Protein AF-A0A8W8JZ95-F1 (afdb_monomer_lite)

Sequence (164 aa):
MESDRNSLSGTKTFNKPSLALKASQLLKKVADLKKGLAIRKKDIEAKEAASKFVDLYRNEFTYAISRIAHQSQQERKFNKKEIFPITSDLSKLTKYLNSDMAHCIEHLQQKATLATWMHLAEVTLSRLICFNKCRSNEPAMMLVTEFKSRPSWERANQSCGCVF

Secondary structure (DSSP, 8-state):
-----B-TTSPBPPSSHHHHHHHHHHHHHHHHHHHHHHHHHT-HHHHHHHHHHHHHIIIIIIIIIIHHHHHHHHHHHHHS---PPPHHHHHHHHHHHHHHHHHHHHHHHH---HHHHHHHHHHHHHHHHHHHT--TTSGGG--HHHHHHPPPHHHHHHHS----

Radius of gyration: 26.76 Å; chains: 1; bounding box: 60×46×69 Å

Structure (mmCIF, N/CA/C/O backbone):
data_AF-A0A8W8JZ95-F1
#
_entry.id   AF-A0A8W8JZ95-F1
#
loop_
_atom_site.group_PDB
_atom_site.id
_atom_site.type_symbol
_atom_site.label_atom_id
_atom_site.label_alt_id
_atom_site.label_comp_id
_atom_site.label_asym_id
_atom_site.label_entity_id
_atom_site.label_seq_id
_atom_site.pdbx_PDB_ins_code
_atom_site.Cartn_x
_atom_site.Cartn_y
_atom_site.Cartn_z
_atom_site.occupancy
_atom_site.B_iso_or_equiv
_atom_site.auth_seq_id
_atom_site.auth_comp_id
_atom_site.auth_asym_id
_atom_site.auth_atom_id
_atom_site.pdbx_PDB_model_num
ATOM 1 N N . MET A 1 1 ? -14.647 -27.308 7.807 1.00 32.34 1 MET A N 1
ATOM 2 C CA . MET A 1 1 ? -13.711 -27.482 8.935 1.00 32.34 1 MET A CA 1
ATOM 3 C C . MET A 1 1 ? -12.586 -26.481 8.738 1.00 32.34 1 MET A C 1
ATOM 5 O O . MET A 1 1 ? -11.758 -26.674 7.859 1.00 32.34 1 MET A O 1
ATOM 9 N N . GLU A 1 2 ? -12.655 -25.348 9.438 1.00 39.81 2 GLU A N 1
ATOM 10 C CA . GLU A 1 2 ? -11.646 -24.284 9.374 1.00 39.81 2 GLU A CA 1
ATOM 11 C C . GLU A 1 2 ? -10.389 -24.824 10.072 1.00 39.81 2 GLU A C 1
ATOM 13 O O . GLU A 1 2 ? -10.378 -25.005 11.286 1.00 39.81 2 GLU A O 1
ATOM 18 N N . SER A 1 3 ? -9.362 -25.200 9.310 1.00 41.50 3 SER A N 1
ATOM 19 C CA . SER A 1 3 ? -8.075 -25.577 9.889 1.00 41.50 3 SER A CA 1
ATOM 20 C C . SER A 1 3 ? -7.462 -24.317 10.499 1.00 41.50 3 SER A C 1
ATOM 22 O O . SER A 1 3 ? -6.931 -23.477 9.761 1.00 41.50 3 SER A O 1
ATOM 24 N N . ASP A 1 4 ? -7.589 -24.161 11.8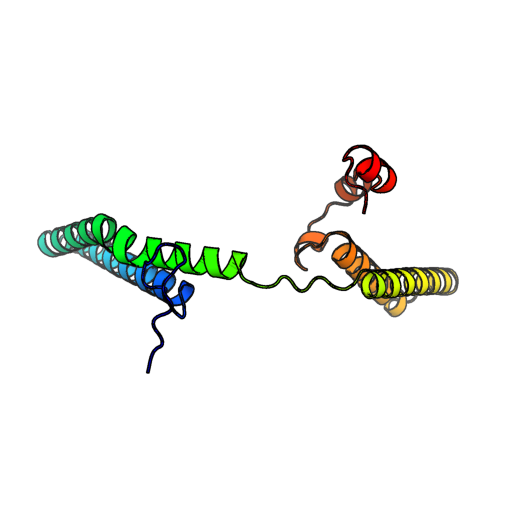16 1.00 48.84 4 ASP A N 1
ATOM 25 C CA . ASP A 1 4 ? -6.976 -23.084 12.589 1.00 48.84 4 ASP A CA 1
ATOM 26 C C . ASP A 1 4 ? -5.462 -23.098 12.335 1.00 48.84 4 ASP A C 1
ATOM 28 O O . ASP A 1 4 ? -4.706 -23.897 12.886 1.00 48.84 4 ASP A O 1
ATOM 32 N N . ARG A 1 5 ? -5.007 -22.231 11.424 1.00 59.00 5 ARG A N 1
ATOM 33 C CA . ARG A 1 5 ? -3.581 -22.010 11.201 1.00 59.00 5 ARG A CA 1
ATOM 34 C C . ARG A 1 5 ? -3.076 -21.204 12.388 1.00 59.00 5 ARG A C 1
ATOM 36 O O . ARG A 1 5 ? -3.360 -20.011 12.495 1.00 59.00 5 ARG A O 1
ATOM 43 N N . ASN A 1 6 ? -2.361 -21.858 13.290 1.00 61.94 6 ASN A N 1
ATOM 44 C CA . ASN A 1 6 ? -1.642 -21.169 14.350 1.00 61.94 6 ASN A CA 1
ATOM 45 C C . ASN A 1 6 ? -0.437 -20.433 13.752 1.00 61.94 6 ASN A C 1
ATOM 47 O O . ASN A 1 6 ? 0.190 -20.906 12.803 1.00 61.94 6 ASN A O 1
ATOM 51 N N . SER A 1 7 ? -0.159 -19.247 14.282 1.00 65.81 7 SER A N 1
ATOM 52 C CA . SER A 1 7 ? 1.015 -18.454 13.940 1.00 65.81 7 SER A CA 1
ATOM 53 C C . SER A 1 7 ? 2.274 -19.148 14.451 1.00 65.81 7 SER A C 1
ATOM 55 O O . SER A 1 7 ? 2.210 -20.036 15.307 1.00 65.81 7 SER A O 1
ATOM 57 N N . LEU A 1 8 ? 3.441 -18.695 13.994 1.00 63.78 8 LEU A N 1
ATOM 58 C CA . LEU A 1 8 ? 4.726 -19.171 14.522 1.00 63.78 8 LEU A CA 1
ATOM 59 C C . LEU A 1 8 ? 4.879 -18.895 16.031 1.00 63.78 8 LEU A C 1
ATOM 61 O O . LEU A 1 8 ? 5.662 -19.565 16.696 1.00 63.78 8 LEU A O 1
ATOM 65 N N . SER A 1 9 ? 4.112 -17.946 16.582 1.00 66.38 9 SER A N 1
ATOM 66 C CA . SE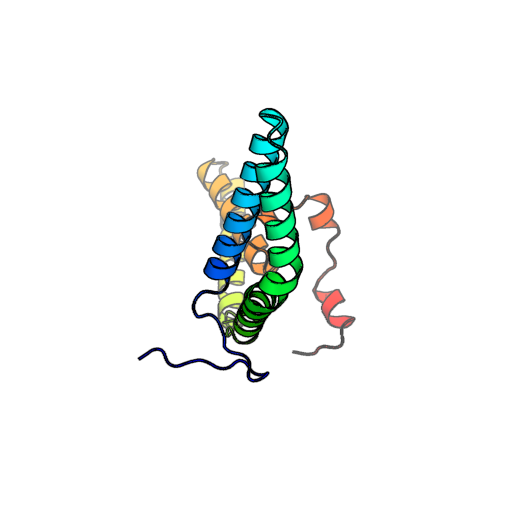R A 1 9 ? 4.079 -17.639 18.017 1.00 66.38 9 SER A CA 1
ATOM 67 C C . SER A 1 9 ? 2.931 -18.329 18.773 1.00 66.38 9 SER A C 1
ATOM 69 O O . SER A 1 9 ? 2.634 -17.937 19.901 1.00 66.38 9 SER A O 1
ATOM 71 N N . GLY A 1 10 ? 2.222 -19.282 18.155 1.00 70.69 10 GLY A N 1
ATOM 72 C CA . GLY A 1 10 ? 1.106 -20.009 18.775 1.00 70.69 10 GLY A CA 1
ATOM 73 C C . GLY A 1 10 ? -0.203 -19.218 18.914 1.00 70.69 10 GLY A C 1
ATOM 74 O O . GLY A 1 10 ? -1.143 -19.695 19.544 1.00 70.69 10 GLY A O 1
ATOM 75 N N . THR A 1 11 ? -0.301 -18.019 18.332 1.00 73.56 11 THR A N 1
ATOM 76 C CA . THR A 1 11 ? -1.544 -17.229 18.296 1.00 73.56 11 THR A CA 1
ATOM 77 C C . THR A 1 11 ? -2.423 -17.634 17.111 1.00 73.56 11 THR A C 1
ATOM 79 O O . THR A 1 11 ? -1.924 -17.984 16.042 1.00 73.56 11 THR A O 1
ATOM 82 N N . LYS A 1 12 ? -3.752 -17.580 17.267 1.00 79.06 12 LYS A N 1
ATOM 83 C CA . LYS A 1 12 ? -4.689 -17.843 16.160 1.00 79.06 12 LYS A CA 1
ATOM 84 C C . LYS A 1 12 ? -4.443 -16.848 15.026 1.00 79.06 12 LYS A C 1
ATOM 86 O O . LYS A 1 12 ? -4.354 -15.657 15.299 1.00 79.06 12 LYS A O 1
ATOM 91 N N . THR A 1 13 ? -4.356 -17.291 13.771 1.00 78.75 13 THR A N 1
ATOM 92 C CA . THR A 1 13 ? -4.200 -16.370 12.628 1.00 78.75 13 THR A CA 1
ATOM 93 C C . THR A 1 13 ? -5.526 -16.081 11.938 1.00 78.75 13 THR A C 1
ATOM 95 O O . THR A 1 13 ? -6.435 -16.907 11.903 1.00 78.75 13 THR A O 1
ATOM 98 N N . PHE A 1 14 ? -5.637 -14.901 11.327 1.00 81.75 14 PHE A N 1
ATOM 99 C CA . PHE A 1 14 ? -6.791 -14.588 10.486 1.00 81.75 14 PHE A CA 1
ATOM 100 C C . PHE A 1 14 ? -6.605 -15.136 9.076 1.00 81.75 14 PHE A C 1
ATOM 102 O O . PHE A 1 14 ? -5.563 -14.921 8.454 1.00 81.75 14 PHE A O 1
ATOM 109 N N . ASN A 1 15 ? -7.655 -15.739 8.508 1.00 81.06 15 ASN A N 1
ATOM 110 C CA . ASN A 1 15 ? -7.645 -16.179 7.112 1.00 81.06 15 ASN A CA 1
ATOM 111 C C . ASN A 1 15 ? -7.609 -14.992 6.119 1.00 81.06 15 ASN A C 1
ATOM 113 O O . ASN A 1 15 ? -6.964 -15.058 5.071 1.00 81.06 15 ASN A O 1
ATOM 117 N N . LYS A 1 16 ? -8.237 -13.864 6.467 1.00 85.44 16 LYS A N 1
ATOM 118 C CA . LYS A 1 16 ? -8.189 -12.603 5.706 1.00 85.44 16 LYS A CA 1
ATOM 119 C C . LYS A 1 16 ? -7.878 -11.432 6.656 1.00 85.44 16 LYS A C 1
ATOM 121 O O . LYS A 1 16 ? -8.795 -10.705 7.034 1.00 85.44 16 LYS A O 1
ATOM 126 N N . PRO A 1 17 ? -6.604 -11.215 7.044 1.00 86.88 17 PRO A N 1
ATOM 127 C CA . PRO A 1 17 ? -6.243 -10.211 8.052 1.00 86.88 17 PRO A CA 1
ATOM 128 C C . PRO A 1 17 ? -6.621 -8.786 7.635 1.00 86.88 17 PRO A C 1
ATOM 130 O O . PRO A 1 17 ? -7.096 -8.003 8.452 1.00 86.88 17 PRO A O 1
ATOM 133 N N . SER A 1 18 ? -6.507 -8.459 6.345 1.00 87.62 18 SER A N 1
ATOM 134 C CA . SER A 1 18 ? -6.891 -7.142 5.829 1.00 87.62 18 SER A CA 1
ATOM 135 C C . SER A 1 18 ? -8.390 -6.859 5.962 1.00 87.62 18 SER A C 1
ATOM 137 O O . SER A 1 18 ? -8.772 -5.703 6.114 1.00 87.62 18 SER A O 1
ATOM 139 N N . LEU A 1 19 ? -9.242 -7.891 5.917 1.00 90.38 19 LEU A N 1
ATOM 140 C CA . LEU A 1 19 ? -10.679 -7.729 6.143 1.00 90.38 19 LEU A CA 1
ATOM 141 C C . LEU A 1 19 ? -10.960 -7.433 7.618 1.00 90.38 19 LEU A C 1
ATOM 143 O O . LEU A 1 19 ? -11.692 -6.493 7.909 1.00 90.38 19 LEU A O 1
ATOM 147 N N . ALA A 1 20 ? -10.327 -8.179 8.528 1.00 87.88 20 ALA A N 1
ATOM 148 C CA . ALA A 1 20 ? -10.446 -7.949 9.967 1.00 87.88 20 ALA A CA 1
ATOM 149 C C . ALA A 1 20 ? -10.006 -6.524 10.355 1.00 87.88 20 ALA A C 1
ATOM 151 O O . ALA A 1 20 ? -10.728 -5.833 11.071 1.00 87.88 20 ALA A O 1
ATOM 152 N N . LEU A 1 21 ? -8.880 -6.044 9.806 1.00 89.81 21 LEU A N 1
ATOM 153 C CA . LEU A 1 21 ? -8.403 -4.670 10.014 1.00 89.81 21 LEU A CA 1
ATOM 154 C C . LEU A 1 21 ? -9.363 -3.619 9.450 1.00 89.81 21 LEU A C 1
ATOM 156 O O . LEU A 1 21 ? -9.639 -2.618 10.103 1.00 89.81 21 LEU A O 1
ATOM 160 N N . LYS A 1 22 ? -9.892 -3.826 8.239 1.00 91.69 22 LYS A N 1
ATOM 161 C CA . LYS A 1 22 ? -10.851 -2.881 7.650 1.00 91.69 22 LYS A CA 1
ATOM 162 C C . LYS A 1 22 ? -12.140 -2.814 8.464 1.00 91.69 22 LYS A C 1
ATOM 164 O O . LYS A 1 22 ? -12.630 -1.720 8.722 1.00 91.69 22 LYS A O 1
ATOM 169 N N . ALA A 1 23 ? -12.670 -3.959 8.886 1.00 90.81 23 ALA A N 1
ATOM 170 C CA . ALA A 1 23 ? -13.876 -4.022 9.703 1.00 90.81 23 ALA A CA 1
ATOM 171 C C . ALA A 1 23 ? -13.682 -3.312 11.052 1.00 90.81 23 ALA A C 1
ATOM 173 O O . ALA A 1 23 ? -14.525 -2.507 11.443 1.00 90.81 23 ALA A O 1
ATOM 174 N N . SER A 1 24 ? -12.547 -3.534 11.722 1.00 89.62 24 SER A N 1
ATOM 175 C CA . SER A 1 24 ? -12.241 -2.871 12.993 1.00 89.62 24 SER A CA 1
ATOM 176 C C . SER A 1 24 ? -12.119 -1.348 12.821 1.00 89.62 24 SER A C 1
ATOM 178 O O . SER A 1 24 ? -12.751 -0.573 13.540 1.00 89.62 24 SER A O 1
ATOM 180 N N . GLN A 1 25 ? -11.410 -0.895 11.785 1.00 90.31 25 GLN A N 1
ATOM 181 C CA . GLN A 1 25 ? -11.298 0.527 11.452 1.00 90.31 25 GLN A CA 1
ATOM 182 C C . GLN A 1 25 ? -12.655 1.174 11.147 1.00 90.31 25 GLN A C 1
ATOM 184 O O . GLN A 1 25 ? -12.900 2.305 11.570 1.00 90.31 25 GLN A O 1
ATOM 189 N N . LEU A 1 26 ? -13.539 0.481 10.423 1.00 93.88 26 LEU A N 1
ATOM 190 C CA . LEU A 1 26 ? -14.897 0.960 10.153 1.00 93.88 26 LEU A CA 1
ATOM 191 C C . LEU A 1 26 ? -15.716 1.074 11.440 1.00 93.88 26 LEU A C 1
ATOM 193 O O . LEU A 1 26 ? -16.376 2.091 11.641 1.00 93.88 26 LEU A O 1
ATOM 197 N N . LEU A 1 27 ? -15.622 0.089 12.334 1.00 92.38 27 LEU A N 1
ATOM 198 C CA . LEU A 1 27 ? -16.307 0.117 13.624 1.00 92.38 27 LEU A CA 1
ATOM 199 C C . LEU A 1 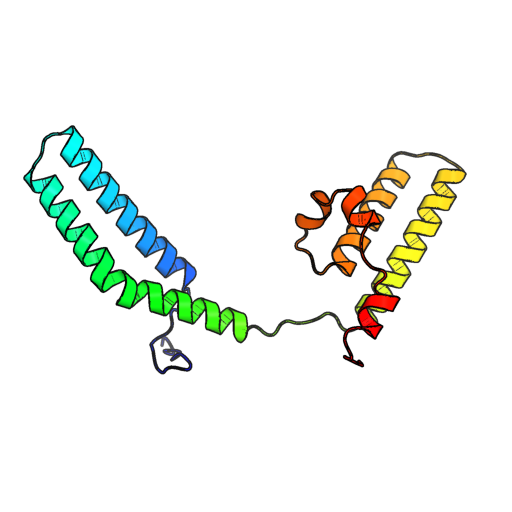27 ? -15.894 1.340 14.456 1.00 92.38 27 LEU A C 1
ATOM 201 O O . LEU A 1 27 ? -16.754 2.053 14.976 1.00 92.38 27 LEU A O 1
ATOM 205 N N . LYS 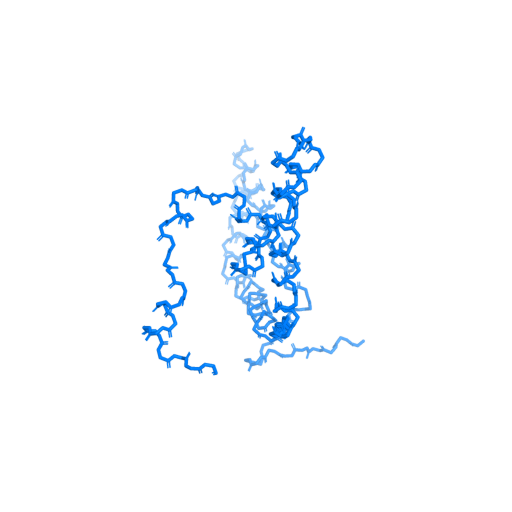A 1 28 ? -14.591 1.648 14.503 1.00 92.50 28 LYS A N 1
ATOM 206 C CA . LYS A 1 28 ? -14.092 2.864 15.159 1.00 92.50 28 LYS A CA 1
ATOM 207 C C . LYS A 1 28 ? -14.673 4.134 14.527 1.00 92.50 28 LYS A C 1
ATOM 209 O O . LYS A 1 28 ? -15.151 5.005 15.246 1.00 92.50 28 LYS A O 1
ATOM 214 N N . LYS A 1 29 ? -14.695 4.225 13.192 1.00 94.69 29 LYS A N 1
ATOM 215 C CA . LYS A 1 29 ? -15.267 5.385 12.481 1.00 94.69 29 LYS A CA 1
ATOM 216 C C . LYS A 1 29 ? -16.745 5.597 12.805 1.00 94.69 29 LYS A C 1
ATOM 218 O O . LYS A 1 29 ? -17.166 6.736 12.972 1.00 94.69 29 LYS A O 1
ATOM 223 N N . VAL A 1 30 ? -17.528 4.521 12.900 1.00 95.62 30 VAL A N 1
ATOM 224 C CA . VAL A 1 30 ? -18.949 4.603 13.275 1.00 95.62 30 VAL A CA 1
ATOM 225 C C . VAL A 1 30 ? -19.106 5.124 14.705 1.00 95.62 30 VAL A C 1
ATOM 227 O O . VAL A 1 30 ? -19.959 5.978 14.949 1.00 95.62 30 VAL A O 1
ATOM 230 N N . ALA A 1 31 ? -18.263 4.680 15.638 1.00 94.19 31 ALA A N 1
ATOM 231 C CA . ALA A 1 31 ? -18.272 5.187 17.009 1.00 94.19 31 ALA A CA 1
ATOM 232 C C . ALA A 1 31 ? -17.886 6.673 17.093 1.00 94.19 31 ALA A C 1
ATOM 234 O O . ALA A 1 31 ? -18.574 7.450 17.758 1.00 94.19 31 ALA A O 1
ATOM 235 N N . ASP A 1 32 ? -16.846 7.086 16.365 1.00 94.44 32 ASP A N 1
ATOM 236 C CA . ASP A 1 32 ? -16.426 8.488 16.274 1.00 94.44 32 ASP A CA 1
ATOM 237 C C . ASP A 1 32 ? -17.531 9.361 15.650 1.00 94.44 32 ASP A C 1
ATOM 239 O O . ASP A 1 32 ? -17.807 10.467 16.123 1.00 94.44 32 ASP A O 1
ATOM 243 N N . LEU A 1 33 ? -18.235 8.847 14.637 1.00 95.88 33 LEU A N 1
ATOM 244 C CA . LEU A 1 33 ? -19.377 9.523 14.023 1.00 95.88 33 LEU A CA 1
ATOM 245 C C . LEU A 1 33 ? -20.553 9.652 14.998 1.00 95.88 33 LEU A C 1
ATOM 247 O O . LEU A 1 33 ? -21.122 10.737 15.118 1.00 95.88 33 LEU A O 1
ATOM 251 N N . LYS A 1 34 ? -20.883 8.591 15.748 1.00 94.81 34 LYS A N 1
ATOM 252 C CA . LYS A 1 34 ? -21.901 8.640 16.810 1.00 94.81 34 LYS A CA 1
ATOM 253 C C . LYS A 1 34 ? -21.544 9.690 17.865 1.00 94.81 34 LYS A C 1
ATOM 255 O O . LYS A 1 34 ? -22.400 10.493 18.232 1.00 94.81 34 LYS A O 1
ATOM 260 N N . LYS A 1 35 ? -20.278 9.744 18.293 1.00 93.81 35 LYS A N 1
ATOM 261 C CA . LYS A 1 35 ? -19.769 10.768 19.219 1.00 93.81 35 LYS A CA 1
ATOM 262 C C . LYS A 1 35 ? -19.934 12.178 18.645 1.00 93.81 35 LYS A C 1
ATOM 264 O O . LYS A 1 35 ? -20.426 13.065 19.338 1.00 93.81 35 LYS A O 1
ATOM 269 N N . GLY A 1 36 ? -19.585 12.383 17.374 1.00 93.62 36 GLY A N 1
ATOM 270 C CA . GLY A 1 36 ? -19.761 13.663 16.682 1.00 93.62 36 GLY A CA 1
ATOM 271 C C . GLY A 1 36 ? -21.226 14.100 16.574 1.00 93.62 36 GLY A C 1
ATOM 272 O O . GLY A 1 36 ? -21.541 15.267 16.810 1.00 93.62 36 GLY A O 1
ATOM 273 N N . LEU A 1 37 ? -22.137 13.168 16.277 1.00 95.38 37 LEU A N 1
ATOM 274 C CA . LEU A 1 37 ? -23.579 13.432 16.241 1.00 95.38 37 LEU A CA 1
ATOM 275 C C . LEU A 1 37 ? -24.130 13.804 17.622 1.00 95.38 37 LEU A C 1
ATOM 277 O O . LEU A 1 37 ? -24.905 14.754 17.721 1.00 95.38 37 LEU A O 1
ATOM 281 N N . ALA A 1 38 ? -23.708 13.104 18.676 1.00 94.88 38 ALA A N 1
ATOM 282 C CA . ALA A 1 38 ? -24.120 13.396 20.048 1.00 94.88 38 ALA A CA 1
ATOM 283 C C . ALA A 1 38 ? -23.688 14.804 20.490 1.00 94.88 38 ALA A C 1
ATOM 285 O O . ALA A 1 38 ? -24.495 15.560 21.026 1.00 94.88 38 ALA A O 1
ATOM 286 N N . ILE A 1 39 ? -22.453 15.210 20.162 1.00 94.19 39 ILE A N 1
ATOM 287 C CA . ILE A 1 39 ? -21.953 16.570 20.426 1.00 94.19 39 ILE A CA 1
ATOM 288 C C . ILE A 1 39 ? -22.821 17.620 19.720 1.00 94.19 39 ILE A C 1
ATOM 290 O O . ILE A 1 39 ? -23.220 18.601 20.344 1.00 94.19 39 ILE A O 1
ATOM 294 N N . ARG A 1 40 ? -23.158 17.407 18.440 1.00 95.12 40 ARG A N 1
ATOM 295 C CA . ARG A 1 40 ? -24.009 18.334 17.669 1.00 95.12 40 ARG A CA 1
ATOM 296 C C . ARG A 1 40 ? -25.423 18.448 18.239 1.00 95.12 40 ARG A C 1
ATOM 298 O O . ARG A 1 40 ? -25.990 19.533 18.227 1.00 95.12 40 ARG A O 1
ATOM 305 N N . LYS A 1 41 ? -25.978 17.344 18.746 1.00 95.19 41 LYS A N 1
ATOM 306 C CA . LYS A 1 41 ? -27.309 17.294 19.372 1.00 95.19 41 LYS A CA 1
ATOM 307 C C . LYS A 1 41 ? -27.320 17.719 20.846 1.00 95.19 41 LYS A C 1
ATOM 309 O O . LYS A 1 41 ? -28.393 17.758 21.433 1.00 95.19 41 LYS A O 1
ATOM 314 N N . LYS A 1 42 ? -26.158 18.045 21.435 1.00 93.94 42 LYS A N 1
ATOM 315 C CA . LYS A 1 42 ? -25.975 18.309 22.877 1.00 93.94 42 LYS A CA 1
ATOM 316 C C . LYS A 1 42 ? -26.455 17.157 23.776 1.00 93.94 42 LYS A C 1
ATOM 318 O O . LYS A 1 42 ? -26.818 17.372 24.926 1.00 93.94 42 LYS A O 1
ATOM 323 N N . ASP A 1 43 ? -26.414 15.936 23.254 1.00 94.88 43 ASP A N 1
ATOM 324 C CA . ASP A 1 43 ? -26.768 14.719 23.978 1.00 94.88 43 ASP A CA 1
ATOM 325 C C . ASP A 1 43 ? -25.540 14.218 24.756 1.00 94.88 43 ASP A C 1
ATOM 327 O O . ASP A 1 43 ? -24.567 13.712 24.182 1.00 94.88 43 ASP A O 1
ATOM 331 N N . ILE A 1 44 ? -25.558 14.439 26.072 1.00 92.94 44 ILE A N 1
ATOM 332 C CA . ILE A 1 44 ? -24.438 14.140 26.973 1.00 92.94 44 ILE A CA 1
ATOM 333 C C . ILE A 1 44 ? -24.289 12.628 27.165 1.00 92.94 44 ILE A C 1
ATOM 335 O O . ILE A 1 44 ? -23.169 12.116 27.127 1.00 92.94 44 ILE A O 1
ATOM 339 N N . GLU A 1 45 ? -25.402 11.909 27.295 1.00 93.56 45 GLU A N 1
ATOM 340 C CA . GLU A 1 45 ? -25.408 10.469 27.543 1.00 93.56 45 GLU A CA 1
ATOM 341 C C . GLU A 1 45 ? -24.871 9.708 26.326 1.00 93.56 45 GLU A C 1
ATOM 343 O O . GLU A 1 45 ? -23.951 8.891 26.441 1.00 93.56 45 GLU A O 1
ATOM 348 N N . ALA A 1 46 ? -25.347 10.049 25.123 1.00 90.94 46 ALA A N 1
ATOM 349 C CA . ALA A 1 46 ? -24.862 9.430 23.893 1.00 90.94 46 ALA A CA 1
ATOM 350 C C . ALA A 1 46 ? -23.380 9.740 23.624 1.00 90.94 46 ALA A C 1
ATOM 352 O O . ALA A 1 46 ? -22.654 8.888 23.095 1.00 90.94 46 ALA A O 1
ATOM 353 N N . LYS A 1 47 ? -22.908 10.938 24.002 1.00 94.38 47 LYS A N 1
ATOM 354 C CA . LYS A 1 47 ? -21.492 11.321 23.908 1.00 94.38 47 LYS A CA 1
ATOM 355 C C . LYS A 1 47 ? -20.641 10.476 24.851 1.00 94.38 47 LYS A C 1
ATOM 357 O O . LYS A 1 47 ? -19.586 9.989 24.440 1.00 94.38 47 LYS A O 1
ATOM 362 N N . GLU A 1 48 ? -21.072 10.321 26.098 1.00 94.38 48 GLU A N 1
ATOM 363 C CA . GLU A 1 48 ? -20.329 9.573 27.106 1.00 94.38 48 GLU A CA 1
ATOM 364 C C . GLU A 1 48 ? -20.274 8.082 26.763 1.00 94.38 48 GLU A C 1
ATOM 366 O O . GLU A 1 48 ? -19.191 7.494 26.766 1.00 94.38 48 GLU A O 1
ATOM 371 N N . ALA A 1 49 ? -21.398 7.495 26.343 1.00 93.75 49 ALA A N 1
ATOM 372 C CA . ALA A 1 49 ? -21.458 6.114 25.874 1.00 93.75 49 ALA A CA 1
ATOM 373 C C . ALA A 1 49 ? -20.520 5.866 24.679 1.00 93.75 49 ALA A C 1
ATOM 375 O O . ALA A 1 49 ? -19.771 4.888 24.660 1.00 93.75 49 ALA A O 1
ATOM 376 N N . ALA A 1 50 ? -20.514 6.769 23.691 1.00 94.06 50 ALA A N 1
ATOM 377 C CA . ALA A 1 50 ? -19.611 6.660 22.547 1.00 94.06 50 ALA A CA 1
ATOM 378 C C . ALA A 1 50 ? -18.136 6.816 22.955 1.00 94.06 50 ALA A C 1
ATOM 380 O O . ALA A 1 50 ? -17.280 6.119 22.415 1.00 94.06 50 ALA A O 1
ATOM 381 N N . SER A 1 51 ? -17.822 7.688 23.921 1.00 93.31 51 SER A N 1
ATOM 382 C CA . SER A 1 51 ? -16.448 7.843 24.411 1.00 93.31 51 SER A CA 1
ATOM 383 C C . SER A 1 51 ? -15.964 6.597 25.154 1.00 93.31 51 SER A C 1
ATOM 385 O O . SER A 1 51 ? -14.894 6.094 24.825 1.00 93.31 51 SER A O 1
ATOM 387 N N . LYS A 1 52 ? -16.784 6.044 26.058 1.00 94.62 52 LYS A N 1
ATOM 388 C CA . LYS A 1 52 ? -16.484 4.791 26.773 1.00 94.62 52 LYS A CA 1
ATOM 389 C C . LYS A 1 52 ? -16.229 3.637 25.802 1.00 94.62 52 LYS A C 1
ATOM 391 O O . LYS A 1 52 ? -15.278 2.881 25.982 1.00 94.62 52 LYS A O 1
ATOM 396 N N . PHE A 1 53 ? -17.027 3.534 24.736 1.00 94.38 53 PHE A N 1
ATOM 397 C CA . PHE A 1 53 ? -16.797 2.537 23.689 1.00 94.38 53 PHE A CA 1
ATOM 398 C C . PHE A 1 53 ? -15.452 2.733 22.977 1.00 94.38 53 PHE A C 1
ATOM 400 O O . PHE A 1 53 ? -14.742 1.759 22.748 1.00 94.38 53 PHE A O 1
ATOM 407 N N . VAL A 1 54 ? -15.087 3.968 22.616 1.00 93.31 54 VAL A N 1
ATOM 408 C CA . VAL A 1 54 ? -13.803 4.246 21.946 1.00 93.31 54 VAL A CA 1
ATOM 409 C C . VAL A 1 54 ? -12.618 3.886 22.846 1.00 93.31 54 VAL A C 1
ATOM 411 O O . VAL A 1 54 ? -11.632 3.333 22.352 1.00 93.31 54 VAL A O 1
ATOM 414 N N . ASP A 1 55 ? -12.722 4.141 24.150 1.00 92.88 55 ASP A N 1
ATOM 415 C CA . ASP A 1 55 ? -11.687 3.784 25.123 1.00 92.88 55 ASP A CA 1
ATOM 416 C C . ASP A 1 55 ? -11.545 2.259 25.260 1.00 92.88 55 ASP A C 1
ATOM 418 O O . ASP A 1 55 ? -10.433 1.732 25.155 1.00 92.88 55 ASP A O 1
ATOM 422 N N . LEU A 1 56 ? -12.667 1.537 25.380 1.00 91.38 56 LEU A N 1
ATOM 423 C CA . LEU A 1 56 ? -12.693 0.069 25.387 1.00 91.38 56 LEU A CA 1
ATOM 424 C C . LEU A 1 56 ? -12.096 -0.503 24.092 1.00 91.38 56 LEU A C 1
ATOM 426 O O . LEU A 1 56 ? -11.210 -1.357 24.116 1.00 91.38 56 LEU A O 1
ATOM 430 N N . TYR A 1 57 ? -12.526 0.032 22.946 1.00 91.88 57 TYR A N 1
ATOM 431 C CA . TYR A 1 57 ? -12.039 -0.364 21.631 1.00 91.88 57 TYR A CA 1
ATOM 432 C C . TYR A 1 57 ? -10.519 -0.182 21.518 1.00 91.88 57 TYR A C 1
ATOM 434 O O . TYR A 1 57 ? -9.816 -1.049 20.994 1.00 91.88 57 TYR A O 1
ATOM 442 N N . ARG A 1 58 ? -9.979 0.933 22.023 1.00 87.81 58 ARG A N 1
ATOM 443 C CA . ARG A 1 58 ? -8.538 1.197 21.977 1.00 87.81 58 ARG A CA 1
ATOM 444 C C . ARG A 1 58 ? -7.752 0.173 22.791 1.00 87.81 58 ARG A C 1
ATOM 446 O O . ARG A 1 58 ? -6.720 -0.292 22.306 1.00 87.81 58 ARG A O 1
ATOM 453 N N . ASN A 1 59 ? -8.234 -0.172 23.981 1.00 86.56 59 ASN A N 1
ATOM 454 C CA . ASN A 1 59 ? -7.510 -1.028 24.916 1.00 86.56 59 ASN A CA 1
ATOM 455 C C . ASN A 1 59 ? -7.606 -2.513 24.534 1.00 86.56 59 ASN A C 1
ATOM 457 O O . ASN A 1 59 ? -6.594 -3.208 24.499 1.00 86.56 59 ASN A O 1
ATOM 461 N N . GLU A 1 60 ? -8.800 -2.992 24.190 1.00 86.50 60 GLU A N 1
ATOM 462 C CA . GLU A 1 60 ? -9.048 -4.424 23.994 1.00 86.50 60 GLU A CA 1
ATOM 463 C C . GLU A 1 60 ? -8.914 -4.834 22.529 1.00 86.50 60 GLU A C 1
ATOM 465 O O . GLU A 1 60 ? -8.207 -5.783 22.181 1.00 86.50 60 GLU A O 1
ATOM 470 N N . PHE A 1 61 ? -9.553 -4.081 21.635 1.00 83.25 61 PHE A N 1
ATOM 471 C CA . PHE A 1 61 ? -9.685 -4.454 20.227 1.00 83.25 61 PHE A CA 1
ATOM 472 C C . PHE A 1 61 ? -8.349 -4.376 19.479 1.00 83.25 61 PHE A C 1
ATOM 474 O O . PHE A 1 61 ? -8.066 -5.181 18.585 1.00 83.25 61 PHE A O 1
ATOM 481 N N . THR A 1 62 ? -7.489 -3.434 19.877 1.00 79.12 62 THR A N 1
ATOM 482 C CA . THR A 1 62 ? -6.130 -3.311 19.338 1.00 79.12 62 THR A CA 1
ATOM 483 C C . THR A 1 62 ? -5.303 -4.564 19.625 1.00 79.12 62 THR A C 1
ATOM 485 O O . THR A 1 62 ? -4.623 -5.067 18.728 1.00 79.12 62 THR A O 1
ATOM 488 N N . TYR A 1 63 ? -5.382 -5.093 20.848 1.00 81.06 63 TYR A N 1
ATOM 489 C CA . TYR A 1 63 ? -4.630 -6.277 21.254 1.00 81.06 63 TYR A CA 1
ATOM 490 C C . TYR A 1 63 ? -5.236 -7.563 20.683 1.00 81.06 63 TYR A C 1
ATOM 492 O O . TYR A 1 63 ? -4.513 -8.394 20.135 1.00 81.06 63 TYR A O 1
ATOM 500 N N . ALA A 1 64 ? -6.560 -7.706 20.766 1.00 82.25 64 ALA A N 1
ATOM 501 C CA . ALA A 1 64 ? -7.258 -8.928 20.384 1.00 82.25 64 ALA A CA 1
ATOM 502 C C . ALA A 1 64 ? -7.332 -9.136 18.865 1.00 82.25 64 ALA A C 1
ATOM 504 O O . ALA A 1 64 ? -7.257 -10.269 18.400 1.00 82.25 64 ALA A O 1
ATOM 505 N N . ILE A 1 65 ? -7.483 -8.064 18.077 1.00 84.75 65 ILE A N 1
ATOM 506 C CA . ILE A 1 65 ? -7.732 -8.179 16.632 1.00 84.75 65 ILE A CA 1
ATOM 507 C C . ILE A 1 65 ? -6.619 -7.534 15.823 1.00 84.75 65 ILE A C 1
ATOM 509 O O . ILE A 1 65 ? -6.011 -8.201 14.984 1.00 84.75 65 ILE A O 1
ATOM 513 N N . SER A 1 66 ? -6.320 -6.255 16.059 1.00 83.81 66 SER A N 1
ATOM 514 C CA . SER A 1 66 ? -5.384 -5.523 15.195 1.00 83.81 66 SER A CA 1
ATOM 515 C C . SER A 1 66 ? -3.979 -6.118 15.244 1.00 83.81 66 SER A C 1
ATOM 517 O O . SER A 1 66 ? -3.391 -6.363 14.191 1.00 83.81 66 SER A O 1
ATOM 519 N N . ARG A 1 67 ? -3.459 -6.430 16.438 1.00 85.06 67 ARG A N 1
ATOM 520 C CA . ARG A 1 67 ? -2.145 -7.071 16.608 1.00 85.06 67 ARG A CA 1
ATOM 521 C C . ARG A 1 67 ? -2.064 -8.398 15.857 1.00 85.06 67 ARG A C 1
ATOM 523 O O . ARG A 1 67 ? -1.148 -8.595 15.064 1.00 85.06 67 ARG A O 1
ATOM 530 N N . ILE A 1 68 ? -3.041 -9.278 16.072 1.00 87.06 68 ILE A N 1
ATOM 531 C CA . ILE A 1 68 ? -3.085 -10.605 15.450 1.00 87.06 68 ILE A CA 1
ATOM 532 C C . ILE A 1 68 ? -3.208 -10.493 13.925 1.00 87.06 68 ILE A C 1
ATOM 534 O O . ILE A 1 68 ? -2.551 -11.230 13.187 1.00 87.06 68 ILE A O 1
ATOM 538 N N . ALA A 1 69 ? -4.009 -9.553 13.424 1.00 87.31 69 ALA A N 1
ATOM 539 C CA . ALA A 1 69 ? -4.157 -9.321 11.992 1.00 87.31 69 ALA A CA 1
ATOM 540 C C . ALA A 1 69 ? -2.879 -8.759 11.357 1.00 87.31 69 ALA A C 1
ATOM 542 O O . ALA A 1 69 ? -2.485 -9.221 10.285 1.00 87.31 69 ALA A O 1
ATOM 543 N N . HIS A 1 70 ? -2.195 -7.827 12.024 1.00 87.38 70 HIS A N 1
ATOM 544 C CA . HIS A 1 70 ? -0.898 -7.321 11.576 1.00 87.38 70 HIS A CA 1
ATOM 545 C C . HIS A 1 70 ? 0.169 -8.417 11.563 1.00 87.38 70 HIS A C 1
ATOM 547 O O . HIS A 1 70 ? 0.841 -8.581 10.545 1.00 87.38 70 HIS A O 1
ATOM 553 N N . GLN A 1 71 ? 0.259 -9.215 12.629 1.00 87.19 71 GLN A N 1
ATOM 554 C CA . GLN A 1 71 ? 1.150 -10.373 12.697 1.00 87.19 71 GLN A CA 1
ATOM 555 C C . GLN A 1 71 ? 0.853 -11.356 11.558 1.00 87.19 71 GLN A C 1
ATOM 557 O O . GLN A 1 71 ? 1.742 -11.683 10.777 1.00 87.19 71 GLN A O 1
ATOM 562 N N . SER A 1 72 ? -0.415 -11.740 11.383 1.00 86.25 72 SER A N 1
ATOM 563 C CA . SER A 1 72 ? -0.847 -12.640 10.305 1.00 86.25 72 SER A CA 1
ATOM 564 C C . SER A 1 72 ? -0.465 -12.098 8.922 1.00 86.25 72 SER A C 1
ATOM 566 O O . SER A 1 72 ? -0.065 -12.853 8.039 1.00 86.25 72 SER A O 1
ATOM 568 N N . GLN A 1 73 ? -0.591 -10.787 8.698 1.00 86.75 73 GLN A N 1
ATOM 569 C CA . GLN A 1 73 ? -0.213 -10.157 7.433 1.00 86.75 73 GLN A CA 1
ATOM 570 C C . GLN A 1 73 ? 1.307 -10.151 7.223 1.00 86.75 73 GLN A C 1
ATOM 572 O O . GLN A 1 73 ? 1.765 -10.388 6.104 1.00 86.75 73 GLN A O 1
ATOM 577 N N . GLN A 1 74 ? 2.083 -9.899 8.277 1.00 85.56 74 GLN A N 1
ATOM 578 C CA . GLN A 1 74 ? 3.542 -9.894 8.225 1.00 85.56 74 GLN A CA 1
ATOM 579 C C . GLN A 1 74 ? 4.101 -11.297 7.990 1.00 85.56 74 GLN A C 1
ATOM 581 O O . GLN A 1 74 ? 4.906 -11.475 7.080 1.00 85.56 74 GLN A O 1
ATOM 586 N N . GLU A 1 75 ? 3.613 -12.298 8.722 1.00 84.69 75 GLU A N 1
ATOM 587 C CA . GLU A 1 75 ? 3.993 -13.702 8.539 1.00 84.69 75 GLU A CA 1
ATOM 588 C C . GLU A 1 75 ? 3.655 -14.186 7.131 1.00 84.69 75 GLU A C 1
ATOM 590 O O . GLU A 1 75 ? 4.469 -14.832 6.482 1.00 84.69 75 GLU A O 1
ATOM 595 N N . ARG A 1 76 ? 2.485 -13.819 6.595 1.00 84.44 76 ARG A N 1
ATOM 596 C CA . ARG A 1 76 ? 2.140 -14.129 5.200 1.00 84.44 76 ARG A CA 1
ATOM 597 C C . ARG A 1 76 ? 3.064 -13.461 4.205 1.00 84.44 76 ARG A C 1
ATOM 599 O O . ARG A 1 76 ? 3.385 -14.078 3.201 1.00 84.44 76 ARG A O 1
ATOM 606 N N . LYS A 1 77 ? 3.449 -12.206 4.440 1.00 82.06 77 LYS A N 1
ATOM 607 C CA . LYS A 1 77 ? 4.383 -11.496 3.562 1.00 82.06 77 LYS A CA 1
ATOM 608 C C . LYS A 1 77 ? 5.760 -12.158 3.595 1.00 82.06 77 LYS A C 1
ATOM 610 O O . LYS A 1 77 ? 6.343 -12.335 2.538 1.00 82.06 77 LYS A O 1
ATOM 615 N N . PHE A 1 78 ? 6.232 -12.538 4.779 1.00 81.50 78 PHE A N 1
ATOM 616 C CA . PHE A 1 78 ? 7.518 -13.205 4.971 1.00 81.50 78 PHE A CA 1
ATOM 617 C C . PHE A 1 78 ? 7.541 -14.607 4.351 1.00 81.50 78 PHE A C 1
ATOM 619 O O . PHE A 1 78 ? 8.464 -14.955 3.629 1.00 81.50 78 PHE A O 1
ATOM 626 N N . ASN A 1 79 ? 6.481 -15.387 4.568 1.00 81.00 79 ASN A N 1
ATOM 627 C CA . ASN A 1 79 ? 6.362 -16.755 4.058 1.00 81.00 79 ASN A CA 1
ATOM 628 C C . ASN A 1 79 ? 5.868 -16.823 2.607 1.00 81.00 79 ASN A C 1
ATOM 630 O O . ASN A 1 79 ? 5.772 -17.910 2.028 1.00 81.00 79 ASN A O 1
ATOM 634 N N . LYS A 1 80 ? 5.516 -15.686 1.998 1.00 80.19 80 LYS A N 1
ATOM 635 C CA . LYS A 1 80 ? 5.198 -15.639 0.575 1.00 80.19 80 LYS A CA 1
ATOM 636 C C . LYS A 1 80 ? 6.487 -15.948 -0.173 1.00 80.19 80 LYS A C 1
ATOM 638 O O . LYS A 1 80 ? 7.414 -15.150 -0.145 1.00 80.19 80 LYS A O 1
ATOM 643 N N . LYS A 1 81 ? 6.519 -17.082 -0.875 1.00 74.75 81 LYS A N 1
ATOM 644 C CA . LYS A 1 81 ? 7.596 -17.388 -1.818 1.00 74.75 81 LYS A CA 1
ATOM 645 C C . LYS A 1 81 ? 7.661 -16.249 -2.840 1.00 74.75 81 LYS A C 1
ATOM 647 O O . LYS A 1 81 ? 6.761 -16.115 -3.672 1.00 74.75 81 LYS A O 1
ATOM 652 N N . GLU A 1 82 ? 8.674 -15.390 -2.735 1.00 65.44 82 GLU A N 1
ATOM 653 C CA . GLU A 1 82 ? 9.006 -14.458 -3.807 1.00 65.44 82 GLU A CA 1
ATOM 654 C C . GLU A 1 82 ? 9.540 -15.308 -4.958 1.00 65.44 82 GLU A C 1
ATOM 656 O O . GLU A 1 82 ? 10.648 -15.833 -4.904 1.00 65.44 82 GLU A O 1
ATOM 661 N N . ILE A 1 83 ? 8.700 -15.519 -5.972 1.00 69.12 83 ILE A N 1
ATOM 662 C CA . ILE A 1 83 ? 9.136 -16.131 -7.222 1.00 69.12 83 ILE A CA 1
ATOM 663 C C . ILE A 1 83 ? 9.921 -15.047 -7.943 1.00 69.12 83 ILE A C 1
ATOM 665 O O . ILE A 1 83 ? 9.346 -14.146 -8.557 1.00 69.12 83 ILE A O 1
ATOM 669 N N . PHE A 1 84 ? 11.236 -15.094 -7.788 1.00 69.00 84 PHE A N 1
ATOM 670 C CA . PHE A 1 84 ? 12.119 -14.276 -8.591 1.00 69.00 84 PHE A CA 1
ATOM 671 C C . PHE A 1 84 ? 12.151 -14.846 -10.010 1.00 69.00 84 PHE A C 1
ATOM 673 O O . PHE A 1 84 ? 12.239 -16.068 -10.165 1.00 69.00 84 PHE A O 1
ATOM 680 N N . PRO A 1 85 ? 12.069 -13.998 -11.048 1.00 71.00 85 PRO A N 1
ATOM 681 C CA . PRO A 1 85 ? 12.378 -14.449 -12.393 1.00 71.00 85 PRO A CA 1
ATOM 682 C C . PRO A 1 85 ? 13.811 -14.984 -12.407 1.00 71.00 85 PRO A C 1
ATOM 684 O O . PRO A 1 85 ? 14.709 -14.405 -11.789 1.00 71.00 85 PRO A O 1
ATOM 687 N N . ILE A 1 86 ? 14.011 -16.112 -13.083 1.00 79.44 86 ILE A N 1
ATOM 688 C CA . ILE A 1 86 ? 15.323 -16.746 -13.179 1.00 79.44 86 ILE A CA 1
ATOM 689 C C . ILE A 1 86 ? 16.256 -15.771 -13.907 1.00 79.44 86 ILE A C 1
ATOM 691 O O . ILE A 1 86 ? 15.839 -15.068 -14.832 1.00 79.44 86 ILE A O 1
ATOM 695 N N . THR A 1 87 ? 17.532 -15.725 -13.522 1.00 81.38 87 THR A N 1
ATOM 696 C CA . THR A 1 87 ? 18.534 -14.850 -14.153 1.00 81.38 87 THR A CA 1
ATOM 697 C C . THR A 1 87 ? 18.580 -15.028 -15.676 1.00 81.38 87 THR A C 1
ATOM 699 O O . THR A 1 87 ? 18.784 -14.055 -16.405 1.00 81.38 87 THR A O 1
ATOM 702 N N . SER A 1 88 ? 18.325 -16.245 -16.178 1.00 84.00 88 SER A N 1
ATOM 703 C CA . SER A 1 88 ? 18.206 -16.544 -17.611 1.00 84.00 88 SER A CA 1
ATOM 704 C C . SER A 1 88 ? 17.090 -15.749 -18.288 1.00 84.00 88 SER A C 1
ATOM 706 O O . SER A 1 88 ? 17.297 -15.196 -19.368 1.00 84.00 88 SER A O 1
ATOM 708 N N . ASP A 1 89 ? 15.932 -15.648 -17.641 1.00 85.19 89 ASP A N 1
ATOM 709 C CA . ASP A 1 89 ? 14.745 -14.991 -18.185 1.00 85.19 89 ASP A CA 1
ATOM 710 C C . ASP A 1 89 ? 14.930 -13.475 -18.191 1.00 85.19 89 ASP A C 1
ATOM 712 O O . ASP A 1 89 ? 14.669 -12.822 -19.202 1.00 85.19 89 ASP A O 1
ATOM 716 N N . LEU A 1 90 ? 15.491 -12.921 -17.109 1.00 84.06 90 LEU A N 1
ATOM 717 C CA . LEU A 1 90 ? 15.893 -11.512 -17.048 1.00 84.06 90 LEU A CA 1
ATOM 718 C C . LEU A 1 90 ? 16.942 -11.172 -18.111 1.00 84.06 9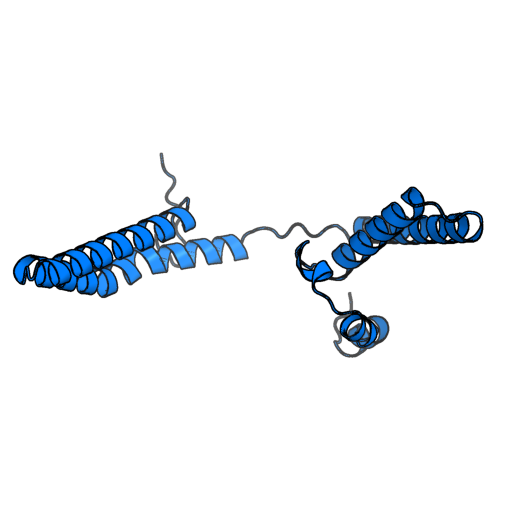0 LEU A C 1
ATOM 720 O O . LEU A 1 90 ? 16.842 -10.137 -18.773 1.00 84.06 90 LEU A O 1
ATOM 724 N N . SER A 1 91 ? 17.928 -12.049 -18.316 1.00 85.94 91 SER A N 1
ATOM 725 C CA . SER A 1 91 ? 18.956 -11.862 -19.346 1.00 85.94 91 SER A CA 1
ATOM 726 C C . SER A 1 91 ? 18.349 -11.876 -20.747 1.00 85.94 91 SER A C 1
ATOM 728 O O . SER A 1 91 ? 18.695 -11.038 -21.580 1.00 85.94 91 SER A O 1
ATOM 730 N N . LYS A 1 92 ? 17.417 -12.800 -21.011 1.00 90.12 92 LYS A N 1
ATOM 731 C CA . LYS A 1 92 ? 16.721 -12.908 -22.298 1.00 90.12 92 LYS A CA 1
ATOM 732 C C . LYS A 1 92 ? 15.863 -11.671 -22.569 1.00 90.12 92 LYS A C 1
ATOM 734 O O . LYS A 1 92 ? 15.960 -11.097 -23.651 1.00 90.12 92 LYS A O 1
ATOM 739 N N . LEU A 1 93 ? 15.097 -11.223 -21.575 1.00 89.50 93 LEU A N 1
ATOM 740 C CA . LEU A 1 93 ? 14.276 -10.016 -21.662 1.00 89.50 93 LEU A CA 1
ATOM 741 C C . LEU A 1 93 ? 15.132 -8.763 -21.880 1.00 89.50 93 LEU A C 1
ATOM 743 O O . LEU A 1 93 ? 14.842 -7.963 -22.761 1.00 89.50 93 LEU A O 1
ATOM 747 N N . THR A 1 94 ? 16.231 -8.620 -21.141 1.00 89.00 94 THR A N 1
ATOM 748 C CA . THR A 1 94 ? 17.154 -7.484 -21.288 1.00 89.00 94 THR A CA 1
ATOM 749 C C . THR A 1 94 ? 17.769 -7.429 -22.684 1.00 89.00 94 THR A C 1
ATOM 751 O O . THR A 1 94 ? 17.831 -6.357 -23.286 1.00 89.00 94 THR A O 1
ATOM 754 N N . LYS A 1 95 ? 18.198 -8.578 -23.225 1.00 91.69 95 LYS A N 1
ATOM 755 C CA . LYS A 1 95 ? 18.725 -8.668 -24.596 1.00 91.69 95 LYS A CA 1
ATOM 756 C C . LYS A 1 95 ? 17.676 -8.254 -25.624 1.00 91.69 95 LYS A C 1
ATOM 758 O O . LYS A 1 95 ? 17.989 -7.449 -26.496 1.00 91.69 95 LYS A O 1
ATOM 763 N N . TYR A 1 96 ? 16.448 -8.754 -25.484 1.00 94.06 96 TYR A N 1
ATOM 764 C CA . TYR A 1 96 ? 15.336 -8.387 -26.358 1.00 94.06 96 TYR A CA 1
ATOM 765 C C . TYR A 1 96 ? 15.069 -6.878 -26.327 1.00 94.06 96 TYR A C 1
ATOM 767 O O . TYR A 1 96 ? 15.110 -6.239 -27.372 1.00 94.06 96 TYR A O 1
ATOM 775 N N . LEU A 1 97 ? 14.892 -6.293 -25.136 1.00 93.88 97 LEU A N 1
ATOM 776 C CA . LEU A 1 97 ? 14.611 -4.862 -24.986 1.00 93.88 97 LEU A CA 1
ATOM 777 C C . LEU A 1 97 ? 15.724 -4.003 -25.606 1.00 93.88 97 LEU A C 1
ATOM 779 O O . LEU A 1 97 ? 15.429 -3.043 -26.309 1.00 93.88 97 LEU A O 1
ATOM 783 N N . ASN A 1 98 ? 16.997 -4.355 -25.380 1.00 92.81 98 ASN A N 1
ATOM 784 C CA . ASN A 1 98 ? 18.147 -3.659 -25.972 1.00 92.81 98 ASN A CA 1
ATOM 785 C C . ASN A 1 98 ? 18.154 -3.720 -27.503 1.00 92.81 98 ASN A C 1
ATOM 787 O O . ASN A 1 98 ? 18.397 -2.696 -28.139 1.00 92.81 98 ASN A O 1
ATOM 791 N N . SER A 1 99 ? 17.877 -4.893 -28.076 1.00 94.94 99 SER A N 1
ATOM 792 C CA . SER A 1 99 ? 17.784 -5.065 -29.528 1.00 94.94 99 SER A CA 1
ATOM 793 C C . SER A 1 99 ? 16.638 -4.237 -30.105 1.00 94.94 99 SER A C 1
ATOM 795 O O . SER A 1 99 ? 16.829 -3.513 -31.076 1.0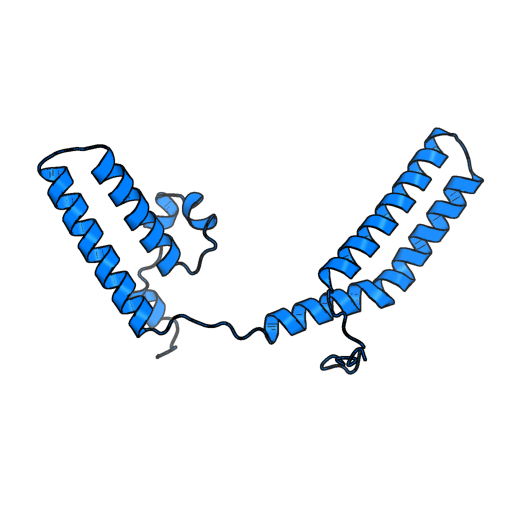0 94.94 99 SER A O 1
ATOM 797 N N . ASP A 1 100 ? 15.462 -4.293 -29.478 1.00 94.69 100 ASP A N 1
ATOM 798 C CA . ASP A 1 100 ? 14.258 -3.616 -29.961 1.00 94.69 100 ASP A CA 1
ATOM 799 C C . ASP A 1 100 ? 14.391 -2.085 -29.887 1.00 94.69 100 ASP A C 1
ATOM 801 O O . ASP A 1 100 ? 14.072 -1.387 -30.847 1.00 94.69 100 ASP A O 1
ATOM 805 N N . MET A 1 101 ? 14.982 -1.542 -28.810 1.00 93.94 101 MET A N 1
ATOM 806 C CA . MET A 1 101 ? 15.320 -0.110 -28.747 1.00 93.94 101 MET A CA 1
ATOM 807 C C . MET A 1 101 ? 16.284 0.299 -29.861 1.00 93.94 101 MET A C 1
ATOM 809 O O . MET A 1 101 ? 16.091 1.358 -30.454 1.00 93.94 101 MET A O 1
ATOM 813 N N . ALA A 1 102 ? 17.317 -0.504 -30.145 1.00 94.56 102 ALA A N 1
ATOM 814 C CA . ALA A 1 102 ? 18.280 -0.190 -31.199 1.00 94.56 102 ALA A CA 1
ATOM 815 C C . ALA A 1 102 ? 17.598 -0.125 -32.576 1.00 94.56 102 ALA A C 1
ATOM 817 O O . ALA A 1 102 ? 17.780 0.858 -33.292 1.00 94.56 102 ALA A O 1
ATOM 818 N N . HIS A 1 103 ? 16.736 -1.099 -32.891 1.00 93.69 103 HIS A N 1
ATOM 819 C CA . HIS A 1 103 ? 15.939 -1.093 -34.121 1.00 93.69 103 HIS A CA 1
ATOM 820 C C . HIS A 1 103 ? 14.986 0.105 -34.200 1.00 93.69 103 HIS A C 1
ATOM 822 O O . HIS A 1 103 ? 14.876 0.741 -35.247 1.00 93.69 103 HIS A O 1
ATOM 828 N N . CYS A 1 104 ? 14.325 0.459 -33.096 1.00 92.62 104 CYS A N 1
ATOM 829 C CA . CYS A 1 104 ? 13.452 1.631 -33.051 1.00 92.62 104 CYS A CA 1
ATOM 830 C C . CYS A 1 104 ? 14.218 2.930 -33.312 1.00 92.62 104 CYS A C 1
ATOM 832 O O . CYS A 1 104 ? 13.736 3.787 -34.050 1.00 92.62 104 CYS A O 1
ATOM 834 N N . ILE A 1 105 ? 15.403 3.079 -32.711 1.00 93.12 105 ILE A N 1
ATOM 835 C CA . ILE A 1 105 ? 16.260 4.255 -32.891 1.00 93.12 105 ILE A CA 1
ATOM 836 C C . ILE A 1 105 ? 16.720 4.357 -34.347 1.00 93.12 105 ILE A C 1
ATOM 838 O O . ILE A 1 105 ? 16.603 5.429 -34.936 1.00 93.12 105 ILE A O 1
ATOM 842 N N . GLU A 1 106 ? 17.181 3.257 -34.945 1.00 93.88 106 GLU A N 1
ATOM 843 C CA . GLU A 1 106 ? 17.588 3.213 -36.354 1.00 93.88 106 GLU A CA 1
ATOM 844 C C . GLU A 1 106 ? 16.423 3.579 -37.289 1.00 93.88 106 GLU A C 1
ATOM 846 O O . GLU A 1 106 ? 16.558 4.435 -38.165 1.00 93.88 106 GLU A O 1
ATOM 851 N N . HIS A 1 107 ? 15.239 3.009 -37.057 1.00 92.00 107 HIS A N 1
ATOM 852 C CA . HIS A 1 107 ? 14.051 3.320 -37.850 1.00 92.00 107 HIS A CA 1
ATOM 853 C C . HIS A 1 107 ? 13.627 4.791 -37.707 1.00 92.00 107 HIS A C 1
ATOM 855 O O . HIS A 1 107 ? 13.248 5.427 -38.688 1.00 92.00 107 HIS A O 1
ATOM 861 N N . LEU A 1 108 ? 13.726 5.367 -36.505 1.00 92.38 108 LEU A N 1
ATOM 862 C CA . LEU A 1 108 ? 13.433 6.784 -36.267 1.00 92.38 108 LEU A CA 1
ATOM 863 C C . LEU A 1 108 ? 14.444 7.725 -36.931 1.00 92.38 108 LEU A C 1
ATOM 865 O O . LEU A 1 108 ? 14.049 8.812 -37.353 1.00 92.38 108 LEU A O 1
ATOM 869 N N . GLN A 1 109 ? 15.712 7.318 -37.049 1.00 91.56 109 GLN A N 1
ATOM 870 C CA . GLN A 1 109 ? 16.737 8.071 -37.781 1.00 91.56 109 GLN A CA 1
ATOM 871 C C . GLN A 1 109 ? 16.445 8.120 -39.285 1.00 91.56 109 GLN A C 1
ATOM 873 O O . GLN A 1 109 ? 16.718 9.133 -39.923 1.00 91.56 109 GLN A O 1
ATOM 878 N N . GLN A 1 110 ? 15.865 7.055 -39.845 1.00 92.56 110 GLN A N 1
ATOM 879 C CA . GLN A 1 110 ? 15.454 7.012 -41.250 1.00 92.56 110 GLN A CA 1
ATOM 880 C C . GLN A 1 110 ? 14.122 7.739 -41.484 1.00 92.56 110 GLN A C 1
ATOM 882 O O . GLN A 1 110 ? 13.976 8.485 -42.452 1.00 92.56 110 GLN A O 1
ATOM 887 N N . LYS A 1 111 ? 13.133 7.520 -40.606 1.00 89.56 111 LYS A N 1
ATOM 888 C CA . LYS A 1 111 ? 11.789 8.092 -40.720 1.00 89.56 111 LYS A CA 1
ATOM 889 C C . LYS A 1 111 ? 11.138 8.299 -39.353 1.00 89.56 111 LYS A C 1
ATOM 891 O O . LYS A 1 111 ? 10.635 7.365 -38.722 1.00 89.56 111 LYS A O 1
ATOM 896 N N . ALA A 1 112 ? 11.022 9.560 -38.950 1.00 86.25 112 ALA A N 1
ATOM 897 C CA . ALA A 1 112 ? 10.307 9.939 -37.738 1.00 86.25 112 ALA A CA 1
ATOM 898 C C . ALA A 1 112 ? 8.801 9.633 -37.868 1.00 86.25 112 ALA A C 1
ATOM 900 O O . ALA A 1 112 ? 8.075 10.299 -38.605 1.00 86.25 112 ALA A O 1
ATOM 901 N N . THR A 1 113 ? 8.331 8.615 -37.144 1.00 93.12 113 THR A N 1
ATOM 902 C CA . THR A 1 113 ? 6.919 8.207 -37.110 1.00 93.12 113 THR A CA 1
ATOM 903 C C . THR A 1 113 ? 6.442 8.143 -35.663 1.00 93.12 113 THR A C 1
ATOM 905 O O . THR A 1 113 ? 7.127 7.576 -34.812 1.00 93.12 113 THR A O 1
ATOM 908 N N . LEU A 1 114 ? 5.246 8.679 -35.385 1.00 92.12 114 LEU A N 1
ATOM 909 C CA . LEU A 1 114 ? 4.659 8.687 -34.038 1.00 92.12 114 LEU A CA 1
ATOM 910 C C . LEU A 1 114 ? 4.562 7.276 -33.438 1.00 92.12 114 LEU A C 1
ATOM 912 O O . LEU A 1 114 ? 4.909 7.083 -32.279 1.00 92.12 114 LEU A O 1
ATOM 916 N N . ALA A 1 115 ? 4.153 6.288 -34.237 1.00 92.06 115 ALA A N 1
ATOM 917 C CA . ALA A 1 115 ? 4.040 4.898 -33.798 1.00 92.06 115 ALA A CA 1
ATOM 918 C C . ALA A 1 115 ? 5.380 4.330 -33.295 1.00 92.06 115 ALA A C 1
ATOM 920 O O . ALA A 1 115 ? 5.440 3.762 -32.208 1.00 92.06 115 ALA A O 1
ATOM 921 N N . THR A 1 116 ? 6.473 4.542 -34.037 1.00 91.25 116 THR A N 1
ATOM 922 C CA . THR A 1 116 ? 7.815 4.091 -33.630 1.00 91.25 116 THR A CA 1
ATOM 923 C C . THR A 1 116 ? 8.312 4.840 -32.392 1.00 91.25 116 THR A C 1
ATOM 925 O O . THR A 1 116 ? 8.979 4.253 -31.546 1.00 91.25 116 THR A O 1
ATOM 928 N N . TRP A 1 117 ? 7.960 6.122 -32.248 1.00 93.69 117 TRP A N 1
ATOM 929 C CA . TRP A 1 117 ? 8.299 6.907 -31.059 1.00 93.69 117 TRP A CA 1
ATOM 930 C C . TRP A 1 117 ? 7.575 6.407 -29.803 1.00 93.69 117 TRP A C 1
ATOM 932 O O . TRP A 1 117 ? 8.194 6.255 -28.751 1.00 93.69 117 TRP A O 1
ATOM 942 N N . MET A 1 118 ? 6.278 6.106 -29.918 1.00 94.50 118 MET A N 1
ATOM 943 C CA . MET A 1 118 ? 5.491 5.525 -28.826 1.00 94.50 118 MET A CA 1
ATOM 944 C C . MET A 1 118 ? 6.028 4.150 -28.423 1.00 94.50 118 MET A C 1
ATOM 946 O O . MET A 1 118 ? 6.245 3.911 -27.238 1.00 94.50 118 MET A O 1
ATOM 950 N N . HIS A 1 119 ? 6.333 3.291 -29.400 1.00 94.25 119 HIS A N 1
ATOM 951 C CA . HIS A 1 119 ? 6.921 1.974 -29.140 1.00 94.25 119 HIS A CA 1
ATOM 952 C C . HIS A 1 119 ? 8.282 2.087 -28.437 1.00 94.25 119 HIS A C 1
ATOM 954 O O . HIS A 1 119 ? 8.513 1.447 -27.414 1.00 94.25 119 HIS A O 1
ATOM 960 N N . LEU A 1 120 ? 9.159 2.994 -28.886 1.00 94.31 120 LEU A N 1
ATOM 961 C CA . LEU A 1 120 ? 10.434 3.252 -28.206 1.00 94.31 120 LEU A CA 1
ATOM 962 C C . LEU A 1 120 ? 10.233 3.691 -26.744 1.00 94.31 120 LEU A C 1
ATOM 964 O O . LEU A 1 120 ? 10.982 3.256 -25.863 1.00 94.31 120 LEU A O 1
ATOM 968 N N . ALA A 1 121 ? 9.230 4.528 -26.468 1.00 92.25 121 ALA A N 1
ATOM 969 C CA . ALA A 1 121 ? 8.900 4.946 -25.107 1.00 92.25 121 ALA A CA 1
ATOM 970 C C . ALA A 1 121 ? 8.426 3.763 -24.241 1.00 92.25 121 ALA A C 1
ATOM 972 O O . ALA A 1 121 ? 8.879 3.625 -23.102 1.00 92.25 121 ALA A O 1
ATOM 973 N N . GLU A 1 122 ? 7.587 2.876 -24.782 1.00 92.19 122 GLU A N 1
ATOM 974 C CA . GLU A 1 122 ? 7.117 1.663 -24.098 1.00 92.19 122 GLU A CA 1
ATOM 975 C C . GLU A 1 122 ? 8.259 0.691 -23.775 1.00 92.19 122 GLU A C 1
ATOM 977 O O . GLU A 1 122 ? 8.368 0.203 -22.644 1.00 92.19 122 GLU A O 1
ATOM 982 N N . VAL A 1 123 ? 9.158 0.444 -24.732 1.00 93.31 123 VAL A N 1
ATOM 983 C CA . VAL A 1 123 ? 10.320 -0.439 -24.539 1.00 93.31 123 VAL A CA 1
ATOM 984 C C . VAL A 1 123 ? 11.292 0.166 -23.519 1.00 93.31 123 VAL A C 1
ATOM 986 O O . VAL A 1 123 ? 11.808 -0.540 -22.646 1.00 93.31 123 VAL A O 1
ATOM 989 N N . THR A 1 124 ? 11.492 1.486 -23.557 1.00 90.44 124 THR A N 1
ATOM 990 C CA . THR A 1 124 ? 12.328 2.210 -22.584 1.00 90.44 124 THR A CA 1
ATOM 991 C C . THR A 1 124 ? 11.747 2.125 -21.172 1.00 90.44 124 THR A C 1
ATOM 993 O O . THR A 1 124 ? 12.475 1.840 -20.216 1.00 90.44 124 THR A O 1
ATOM 996 N N . LEU A 1 125 ? 10.433 2.314 -21.028 1.00 87.88 125 LEU A N 1
ATOM 997 C CA . LEU A 1 125 ? 9.739 2.177 -19.749 1.00 87.88 125 LEU A CA 1
ATOM 998 C C . LEU A 1 125 ? 9.829 0.741 -19.218 1.00 87.88 125 LEU A C 1
ATOM 1000 O O . LEU A 1 125 ? 10.152 0.530 -18.048 1.00 87.88 125 LEU A O 1
ATOM 1004 N N . SER A 1 126 ? 9.614 -0.246 -20.089 1.00 88.75 126 SER A N 1
ATOM 1005 C CA . SER A 1 126 ? 9.724 -1.670 -19.759 1.00 88.75 126 SER A CA 1
ATOM 1006 C C . SER A 1 126 ? 11.121 -2.018 -19.250 1.00 88.75 126 SER A C 1
ATOM 1008 O O . SER A 1 126 ? 11.258 -2.685 -18.222 1.00 88.75 126 SER A O 1
ATOM 1010 N N . ARG A 1 127 ? 12.169 -1.493 -19.898 1.00 87.38 127 ARG A N 1
ATOM 1011 C CA . ARG A 1 127 ? 13.555 -1.614 -19.428 1.00 87.38 127 ARG A CA 1
ATOM 1012 C C . ARG A 1 127 ? 13.711 -1.017 -18.030 1.00 87.38 127 ARG A C 1
ATOM 1014 O O . ARG A 1 127 ? 14.236 -1.681 -17.142 1.00 87.38 127 ARG A O 1
ATOM 1021 N N . LEU A 1 128 ? 13.235 0.205 -17.808 1.00 83.81 128 LEU A N 1
ATOM 1022 C CA . LEU A 1 128 ? 13.380 0.891 -16.522 1.00 83.81 128 LEU A CA 1
ATOM 1023 C C . LEU A 1 128 ? 12.677 0.149 -15.369 1.00 83.81 128 LEU A C 1
ATOM 1025 O O . LEU A 1 128 ? 13.229 0.068 -14.270 1.00 83.81 128 LEU A O 1
ATOM 1029 N N . ILE A 1 129 ? 11.499 -0.432 -15.628 1.00 82.44 129 ILE A N 1
ATOM 1030 C CA . ILE A 1 129 ? 10.760 -1.272 -14.671 1.00 82.44 129 ILE A CA 1
ATOM 1031 C C . ILE A 1 129 ? 11.550 -2.546 -14.346 1.00 82.44 129 ILE A C 1
ATOM 1033 O O . ILE A 1 129 ? 11.729 -2.872 -13.171 1.00 82.44 129 ILE A O 1
ATOM 1037 N N . CYS A 1 130 ? 12.053 -3.246 -15.371 1.00 78.31 130 CYS A N 1
ATOM 1038 C CA . CYS A 1 130 ? 12.784 -4.504 -15.196 1.00 78.31 130 CYS A CA 1
ATOM 1039 C C . CYS A 1 130 ? 14.069 -4.328 -14.376 1.00 78.31 130 CYS A C 1
ATOM 1041 O O . CYS A 1 130 ? 14.373 -5.171 -13.537 1.00 78.31 130 CYS A O 1
ATOM 1043 N N . PHE A 1 131 ? 14.804 -3.231 -14.588 1.00 70.25 131 PHE A N 1
ATOM 1044 C CA . PHE A 1 131 ? 16.072 -2.984 -13.897 1.00 70.25 131 PHE A CA 1
ATOM 1045 C C . PHE A 1 131 ? 15.915 -2.518 -12.443 1.00 70.25 131 PHE A C 1
ATOM 1047 O O . PHE A 1 131 ? 16.788 -2.806 -11.632 1.00 70.25 131 PHE A O 1
ATOM 1054 N N . ASN A 1 132 ? 14.830 -1.823 -12.085 1.00 65.75 132 ASN A N 1
ATOM 1055 C CA . ASN A 1 132 ? 14.700 -1.234 -10.745 1.00 65.75 132 ASN A CA 1
ATOM 1056 C C . ASN A 1 132 ? 13.938 -2.096 -9.721 1.00 65.75 132 ASN A C 1
ATOM 1058 O O . ASN A 1 132 ? 13.799 -1.675 -8.576 1.00 65.75 132 ASN A O 1
ATOM 1062 N N . LYS A 1 133 ? 13.379 -3.261 -10.096 1.00 63.31 133 LYS A N 1
ATOM 1063 C CA . LYS A 1 133 ? 12.378 -3.994 -9.272 1.00 63.31 133 LYS A CA 1
ATOM 1064 C C . LYS A 1 133 ? 11.259 -3.057 -8.746 1.00 63.31 133 LYS A C 1
ATOM 1066 O O . LYS A 1 133 ? 10.606 -3.353 -7.746 1.00 63.31 133 LYS A O 1
ATOM 1071 N N . CYS A 1 134 ? 11.049 -1.912 -9.398 1.00 57.81 134 CYS A N 1
ATOM 1072 C CA . CYS A 1 134 ? 10.120 -0.879 -8.963 1.00 57.81 134 CYS A CA 1
ATOM 1073 C C . CYS A 1 134 ? 8.689 -1.311 -9.267 1.00 57.81 134 CYS A C 1
ATOM 1075 O O . CYS A 1 134 ? 8.422 -1.987 -10.266 1.00 57.81 134 CYS A O 1
ATOM 1077 N N . ARG A 1 135 ? 7.738 -0.885 -8.431 1.00 59.91 135 ARG A N 1
ATOM 1078 C CA . ARG A 1 135 ? 6.320 -0.996 -8.802 1.00 59.91 135 ARG A CA 1
ATOM 1079 C C . ARG A 1 135 ? 6.090 -0.175 -10.067 1.00 59.91 135 ARG A C 1
ATOM 1081 O O . ARG A 1 135 ? 6.708 0.867 -10.240 1.00 59.91 135 ARG A O 1
ATOM 1088 N N . SER A 1 136 ? 5.202 -0.633 -10.946 1.00 59.03 136 SER A N 1
ATOM 1089 C CA . SER A 1 136 ? 4.986 -0.079 -12.295 1.00 59.03 136 SER A CA 1
ATOM 1090 C C . SER A 1 136 ? 4.755 1.442 -12.362 1.00 59.03 136 SER A C 1
ATOM 1092 O O . SER A 1 136 ? 4.922 2.033 -13.421 1.00 59.03 136 SER A O 1
ATOM 1094 N N . ASN A 1 137 ? 4.392 2.085 -11.250 1.00 60.00 137 ASN A N 1
ATOM 1095 C CA . ASN A 1 137 ? 4.139 3.519 -11.117 1.00 60.00 137 ASN A CA 1
ATOM 1096 C C . ASN A 1 137 ? 5.342 4.358 -10.638 1.00 60.00 137 ASN A C 1
ATOM 1098 O O . ASN A 1 137 ? 5.332 5.572 -10.806 1.00 60.00 137 ASN A O 1
ATOM 1102 N N . GLU A 1 138 ? 6.361 3.754 -10.032 1.00 64.81 138 GLU A N 1
ATOM 1103 C CA . GLU A 1 138 ? 7.529 4.474 -9.501 1.00 64.81 138 GLU A CA 1
ATOM 1104 C C . GLU A 1 138 ? 8.458 5.016 -10.612 1.00 64.81 138 GLU A C 1
ATOM 1106 O O . GLU A 1 138 ? 8.897 6.162 -10.500 1.00 64.81 138 GLU A O 1
ATOM 1111 N N . PRO A 1 139 ? 8.701 4.298 -11.731 1.00 66.00 139 PRO A N 1
ATOM 1112 C CA . PRO A 1 139 ? 9.543 4.795 -12.822 1.00 66.00 139 PRO A CA 1
ATOM 1113 C C . PRO A 1 139 ? 8.980 6.033 -13.521 1.00 66.00 139 PRO A C 1
ATOM 1115 O O . PRO A 1 139 ? 9.746 6.875 -13.977 1.00 66.00 139 PRO A O 1
ATOM 1118 N N . ALA A 1 140 ? 7.652 6.176 -13.566 1.00 68.25 140 ALA A N 1
ATOM 1119 C CA . ALA A 1 140 ? 6.989 7.342 -14.151 1.00 68.25 140 ALA A CA 1
ATOM 1120 C C . ALA A 1 140 ? 7.221 8.634 -13.345 1.00 68.25 140 ALA A C 1
ATOM 1122 O O . ALA A 1 140 ? 7.071 9.727 -13.882 1.00 68.25 140 ALA A O 1
ATOM 1123 N N . MET A 1 141 ? 7.603 8.514 -12.069 1.00 74.56 141 MET A N 1
ATOM 1124 C CA . MET A 1 141 ? 7.888 9.642 -11.177 1.00 74.56 141 MET A CA 1
ATOM 1125 C C . MET A 1 141 ? 9.390 9.958 -11.081 1.00 74.56 141 MET A C 1
ATOM 1127 O O . MET A 1 141 ? 9.775 10.906 -10.397 1.00 74.56 141 MET A O 1
ATOM 1131 N N . MET A 1 142 ? 10.251 9.166 -11.730 1.00 79.12 142 MET A N 1
ATOM 1132 C CA . MET A 1 142 ? 11.701 9.341 -11.678 1.00 79.12 142 MET A CA 1
ATOM 1133 C C . MET A 1 142 ? 12.125 10.545 -12.521 1.00 79.12 142 MET A C 1
ATOM 1135 O O . MET A 1 142 ? 11.903 10.592 -13.731 1.00 79.12 142 MET A O 1
ATOM 1139 N N . LEU A 1 143 ? 12.790 11.511 -11.888 1.00 83.94 143 LEU A N 1
ATOM 1140 C CA . LEU A 1 143 ? 13.363 12.649 -12.600 1.00 83.94 143 LEU A CA 1
ATOM 1141 C C . LEU A 1 143 ? 14.572 12.212 -13.434 1.00 83.94 143 LEU A C 1
ATOM 1143 O O . LEU A 1 143 ? 15.384 11.389 -13.012 1.00 83.94 143 LEU A O 1
ATOM 1147 N N . VAL A 1 144 ? 14.741 12.830 -14.605 1.00 83.81 144 VAL A N 1
ATOM 1148 C CA . VAL A 1 144 ? 15.890 12.577 -15.494 1.00 83.81 144 VAL A CA 1
ATOM 1149 C C . VAL A 1 144 ? 17.219 12.892 -14.800 1.00 83.81 144 VAL A C 1
ATOM 1151 O O . VAL A 1 144 ? 18.218 12.223 -15.057 1.00 83.81 144 VAL A O 1
ATOM 1154 N N . THR A 1 145 ? 17.243 13.894 -13.919 1.00 88.19 145 THR A N 1
ATOM 1155 C CA . THR A 1 145 ? 18.416 14.247 -13.108 1.00 88.19 145 THR A CA 1
ATOM 1156 C C . THR A 1 145 ? 18.821 13.105 -12.183 1.00 88.19 145 THR A C 1
ATOM 1158 O O . THR A 1 145 ? 19.981 12.709 -12.206 1.00 88.19 145 THR A O 1
ATOM 1161 N N . GLU A 1 146 ? 17.856 12.523 -11.468 1.00 83.19 146 GLU A N 1
ATOM 1162 C CA . GLU A 1 146 ? 18.070 11.391 -10.559 1.00 83.19 146 GLU A CA 1
ATOM 1163 C C . GLU A 1 146 ? 18.497 10.130 -11.318 1.00 83.19 146 GLU A C 1
ATOM 1165 O O . GLU A 1 146 ? 19.415 9.409 -10.929 1.00 83.19 146 GLU A O 1
ATOM 1170 N N . PHE A 1 147 ? 17.883 9.885 -12.479 1.00 81.31 147 PHE A N 1
ATOM 1171 C CA . PHE A 1 147 ? 18.311 8.789 -13.337 1.00 81.31 147 PHE A CA 1
ATOM 1172 C C . PHE A 1 147 ? 19.767 8.969 -13.774 1.00 81.31 147 PHE A C 1
ATOM 1174 O O . PHE A 1 147 ? 20.520 8.000 -13.787 1.00 81.31 147 PHE A O 1
ATOM 1181 N N . LYS A 1 148 ? 20.192 10.186 -14.131 1.00 83.62 148 LYS A N 1
ATOM 1182 C CA . LYS A 1 148 ? 21.573 10.468 -14.554 1.00 83.62 148 LYS A CA 1
ATOM 1183 C C . LYS A 1 148 ? 22.586 10.393 -13.406 1.00 83.62 148 LYS A C 1
ATOM 1185 O O . LYS A 1 148 ? 23.723 10.020 -13.672 1.00 83.62 148 LYS A O 1
ATOM 1190 N N . SER A 1 149 ? 22.197 10.711 -12.169 1.00 83.62 149 SER A N 1
ATOM 1191 C CA . SER A 1 149 ? 23.064 10.624 -10.982 1.00 83.62 149 SER A CA 1
ATOM 1192 C C . SER A 1 149 ? 23.191 9.212 -10.405 1.00 83.62 149 SER A C 1
ATOM 1194 O O . SER A 1 149 ? 23.978 9.008 -9.480 1.00 83.62 149 SER A O 1
ATOM 1196 N N . ARG A 1 150 ? 22.449 8.230 -10.938 1.00 79.19 150 ARG A N 1
ATOM 1197 C CA . ARG A 1 150 ? 22.496 6.848 -10.447 1.00 79.19 150 ARG A CA 1
ATOM 1198 C C . ARG A 1 150 ? 23.926 6.278 -10.490 1.00 79.19 150 ARG A C 1
ATOM 1200 O O . ARG A 1 150 ? 24.638 6.488 -11.478 1.00 79.19 150 ARG A O 1
ATOM 1207 N N . PRO A 1 151 ? 24.350 5.511 -9.470 1.00 77.44 151 PRO A N 1
ATOM 1208 C CA . PRO A 1 151 ? 25.656 4.867 -9.490 1.00 77.44 151 PRO A CA 1
ATOM 1209 C C . PRO A 1 151 ? 25.736 3.860 -10.644 1.00 77.44 151 PRO A C 1
ATOM 1211 O O . PRO A 1 151 ? 24.753 3.193 -10.978 1.00 77.44 151 PRO A O 1
ATOM 1214 N N . SER A 1 152 ? 26.924 3.714 -11.242 1.00 69.62 152 SER A N 1
ATOM 1215 C CA . SER A 1 152 ? 27.168 2.565 -12.117 1.00 69.62 152 SER A CA 1
ATOM 1216 C C . SER A 1 152 ? 27.091 1.302 -11.264 1.00 69.62 152 SER A C 1
ATOM 1218 O O . SER A 1 152 ? 27.864 1.138 -10.317 1.00 69.62 152 SER A O 1
ATOM 1220 N N . TRP A 1 153 ? 26.155 0.416 -11.593 1.00 61.84 153 TRP A N 1
ATOM 1221 C CA . TRP A 1 153 ? 25.972 -0.853 -10.892 1.00 61.84 153 TRP A CA 1
ATOM 1222 C C . TRP A 1 153 ? 27.214 -1.754 -11.009 1.00 61.84 153 TRP A C 1
ATOM 1224 O O . TRP A 1 153 ? 27.472 -2.549 -10.110 1.00 61.84 153 TRP A O 1
ATOM 1234 N N . GLU A 1 154 ? 28.047 -1.560 -12.040 1.00 58.34 154 GLU A N 1
ATOM 1235 C CA . GLU A 1 154 ? 29.352 -2.223 -12.188 1.00 58.34 154 GLU A CA 1
ATOM 1236 C C . GLU A 1 154 ? 30.313 -1.857 -11.046 1.00 58.34 154 GLU A C 1
ATOM 1238 O O . GLU A 1 154 ? 31.094 -2.692 -10.602 1.00 58.34 154 GLU A O 1
ATOM 1243 N N . ARG A 1 155 ? 30.230 -0.621 -10.529 1.00 55.19 155 ARG A N 1
ATOM 1244 C CA . ARG A 1 155 ? 31.038 -0.154 -9.388 1.00 55.19 155 ARG A CA 1
ATOM 1245 C C . ARG A 1 155 ? 30.364 -0.440 -8.046 1.00 55.19 155 ARG A C 1
ATOM 1247 O O . ARG A 1 155 ? 31.050 -0.703 -7.066 1.00 55.19 155 ARG A O 1
ATOM 1254 N N . ALA A 1 156 ? 29.031 -0.412 -7.992 1.00 51.47 156 ALA A N 1
ATOM 1255 C CA . ALA A 1 156 ? 28.273 -0.677 -6.766 1.00 51.47 156 ALA A CA 1
ATOM 1256 C C . ALA A 1 156 ? 28.345 -2.153 -6.322 1.00 51.47 156 ALA A C 1
ATOM 1258 O O . ALA A 1 156 ? 28.363 -2.433 -5.126 1.00 51.47 156 ALA A O 1
ATOM 1259 N N . ASN A 1 157 ? 28.462 -3.091 -7.268 1.00 47.97 157 ASN A N 1
ATOM 1260 C CA . ASN A 1 157 ? 28.674 -4.509 -6.955 1.00 47.97 157 ASN A CA 1
ATOM 1261 C C . ASN A 1 157 ? 30.104 -4.826 -6.482 1.00 47.97 157 ASN A C 1
ATOM 1263 O O . ASN A 1 157 ? 30.333 -5.905 -5.952 1.00 47.97 157 ASN A O 1
ATOM 1267 N N . GLN A 1 158 ? 31.069 -3.918 -6.665 1.00 47.97 158 GLN A N 1
ATOM 1268 C CA . GLN A 1 158 ? 32.442 -4.098 -6.171 1.00 47.97 158 GLN A CA 1
ATOM 1269 C C . GLN A 1 158 ? 32.618 -3.602 -4.728 1.00 47.97 158 GLN A C 1
ATOM 1271 O O . GLN A 1 158 ? 33.506 -4.075 -4.025 1.00 47.97 158 GLN A O 1
ATOM 1276 N N . SER A 1 159 ? 31.780 -2.666 -4.268 1.00 43.44 159 SER A N 1
ATOM 1277 C CA . SER A 1 159 ? 31.840 -2.116 -2.906 1.00 43.44 159 SER A CA 1
ATOM 1278 C C . SER A 1 159 ? 31.016 -2.906 -1.885 1.00 43.44 159 SER A C 1
ATOM 1280 O O . SER A 1 159 ? 31.350 -2.909 -0.701 1.00 43.44 159 SER A O 1
ATOM 1282 N N . CYS A 1 160 ? 29.975 -3.617 -2.320 1.00 42.78 160 CYS A N 1
ATOM 1283 C CA . CYS A 1 160 ? 29.333 -4.658 -1.523 1.00 42.78 160 CYS A CA 1
ATOM 1284 C C . CYS A 1 160 ? 29.945 -5.998 -1.925 1.00 42.78 160 CYS A C 1
ATOM 1286 O O . CYS A 1 160 ? 29.656 -6.481 -3.011 1.00 42.78 160 CYS A O 1
ATOM 1288 N N . GLY A 1 161 ? 30.781 -6.595 -1.072 1.00 34.84 161 GLY A N 1
ATOM 1289 C CA . GLY A 1 161 ? 31.437 -7.896 -1.286 1.00 34.84 161 GLY A CA 1
ATOM 1290 C C . GLY A 1 161 ? 30.490 -9.105 -1.350 1.00 34.84 161 GLY A C 1
ATOM 1291 O O . GLY A 1 161 ? 30.762 -10.137 -0.746 1.00 34.84 161 GLY A O 1
ATOM 1292 N N . CYS A 1 162 ? 29.368 -8.989 -2.054 1.00 34.84 162 CYS A N 1
ATOM 1293 C CA . CYS A 1 162 ? 28.467 -10.077 -2.382 1.00 34.84 162 CYS A CA 1
ATOM 1294 C C . CYS A 1 162 ? 28.772 -10.529 -3.811 1.00 34.84 162 CYS A C 1
ATOM 1296 O O . CYS A 1 162 ? 28.227 -10.008 -4.783 1.00 34.84 162 CYS A O 1
ATOM 1298 N N . VAL A 1 163 ? 29.680 -11.497 -3.913 1.00 31.14 163 VAL A N 1
ATOM 1299 C CA . VAL A 1 163 ? 29.861 -12.322 -5.109 1.00 31.14 163 VAL A CA 1
ATOM 1300 C C . VAL A 1 163 ? 28.594 -13.171 -5.263 1.00 31.14 163 VAL A C 1
ATOM 1302 O O . VAL A 1 163 ? 28.212 -13.862 -4.318 1.00 31.14 163 VAL A O 1
ATOM 1305 N N . PHE A 1 164 ? 27.921 -13.063 -6.411 1.00 33.12 164 PHE A N 1
ATOM 1306 C CA . PHE A 1 164 ? 26.952 -14.069 -6.857 1.00 33.12 164 PHE A CA 1
ATOM 1307 C C . PHE A 1 164 ? 27.691 -15.271 -7.435 1.00 33.12 164 PHE A C 1
ATOM 1309 O O . PHE A 1 164 ? 28.692 -15.038 -8.152 1.00 33.12 164 PHE A O 1
#

Organism: Magallana gigas (NCBI:txid29159)

Foldseek 3Di:
DPPQDAAPVRHGADPQLVVLVVVLVVVLVVLVVQLVVCVVVVPPVSNVVSVVVNVCSVPPVCVNRVVRSVSNVVSCVVPPPPPDDDPVVLVVLLVVLVVLLVVLVVVCVVPNDPVSVVVNVVSVLVNVCSVPVDDSVPSVVDDPVNVVPDDDVVVVCVVPPDDD

pLDDT: mean 81.31, std 15.66, range [31.14, 95.88]